Protein AF-A0A0F9S3F7-F1 (afdb_monomer)

Solvent-accessible surface area (backbone atoms only — not comparable to full-atom values): 5009 Å² total; per-residue (Å²): 89,80,45,78,43,83,36,30,44,90,53,78,41,72,73,46,52,63,45,51,24,37,38,34,33,32,72,45,63,77,28,67,92,43,44,31,30,39,24,42,26,45,80,96,52,77,70,44,85,78,45,74,48,74,31,33,64,62,89,52,90,79,32,56,41,77,42,74,83,86,46,75,45,27,24,39,28,33,22,27,71,46,81,78,21,27,30,36,34,34,30,38,43,98

Organism: NCBI:txid412755

Sequence (94 aa):
MITTKRINRTTWTAITTAGQQGTCWMYENIKGEGGVFISHSNTGSLPRIRIGFRVWKPNDNTNICLLGPDDLNDIFYARCLNASEEVKLCVDVI

Structure (mmCIF, N/CA/C/O backbone):
data_AF-A0A0F9S3F7-F1
#
_entry.id   AF-A0A0F9S3F7-F1
#
loop_
_atom_site.group_PDB
_atom_site.id
_atom_site.type_symbol
_atom_site.label_atom_id
_atom_site.label_alt_id
_atom_site.label_comp_id
_atom_site.label_asym_id
_atom_site.label_entity_id
_atom_site.label_seq_id
_atom_site.pdbx_PDB_ins_code
_atom_site.Cartn_x
_atom_site.Cartn_y
_atom_site.Cartn_z
_atom_site.occupancy
_atom_site.B_iso_or_equiv
_atom_site.auth_seq_id
_atom_site.auth_comp_id
_atom_site.auth_asym_id
_atom_site.auth_atom_id
_atom_site.pdbx_PDB_model_num
ATOM 1 N N . MET A 1 1 ? 8.953 -11.356 -4.345 1.00 77.00 1 MET A N 1
ATOM 2 C CA . MET A 1 1 ? 9.453 -11.356 -2.944 1.00 77.00 1 MET A CA 1
ATOM 3 C C . MET A 1 1 ? 8.381 -10.714 -2.096 1.00 77.00 1 MET A C 1
ATOM 5 O O . MET A 1 1 ? 8.055 -9.559 -2.343 1.00 77.00 1 MET A O 1
ATOM 9 N N . ILE A 1 2 ? 7.862 -11.435 -1.098 1.00 86.38 2 ILE A N 1
ATOM 10 C CA . ILE A 1 2 ? 6.764 -10.937 -0.265 1.00 86.38 2 ILE A CA 1
ATOM 11 C C . ILE A 1 2 ? 7.321 -10.167 0.933 1.00 86.38 2 ILE A C 1
ATOM 13 O O . ILE A 1 2 ? 8.097 -10.706 1.721 1.00 86.38 2 ILE A O 1
ATOM 17 N N . THR A 1 3 ? 6.898 -8.915 1.089 1.00 91.56 3 THR A N 1
ATOM 18 C CA . THR A 1 3 ? 7.203 -8.080 2.257 1.00 91.56 3 THR A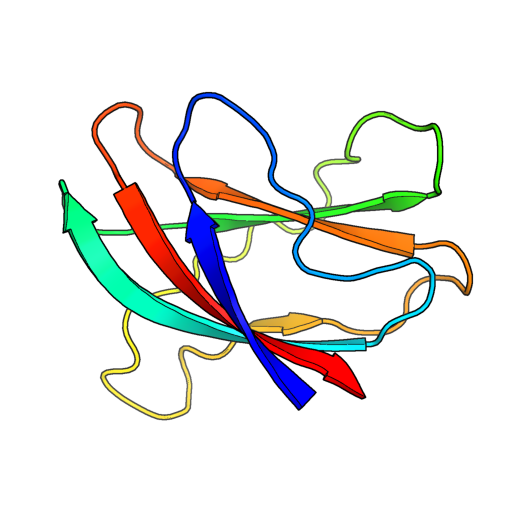 CA 1
ATOM 19 C C . THR A 1 3 ? 5.927 -7.558 2.904 1.00 91.56 3 THR A C 1
ATOM 21 O O . THR A 1 3 ? 4.903 -7.397 2.244 1.00 91.56 3 THR A O 1
ATOM 24 N N . THR A 1 4 ? 5.992 -7.268 4.204 1.00 91.75 4 THR A N 1
ATOM 25 C CA . THR A 1 4 ? 4.878 -6.664 4.943 1.00 91.75 4 THR A CA 1
ATOM 26 C C . THR A 1 4 ? 5.236 -5.240 5.344 1.00 91.75 4 THR A C 1
ATOM 28 O O . THR A 1 4 ? 6.288 -4.993 5.936 1.00 91.75 4 THR A O 1
ATOM 31 N N . LYS A 1 5 ? 4.352 -4.291 5.037 1.00 92.31 5 LYS A N 1
ATOM 32 C CA . LYS A 1 5 ? 4.508 -2.864 5.331 1.00 92.31 5 LYS A CA 1
ATOM 33 C C . LYS A 1 5 ? 3.394 -2.400 6.259 1.00 92.31 5 LYS A C 1
ATOM 35 O O . LYS A 1 5 ? 2.236 -2.769 6.086 1.00 92.31 5 LYS A O 1
ATOM 40 N N . ARG A 1 6 ? 3.740 -1.575 7.246 1.00 92.81 6 ARG A N 1
ATOM 41 C CA . ARG A 1 6 ? 2.767 -0.939 8.141 1.00 92.81 6 ARG A CA 1
ATOM 42 C C . ARG A 1 6 ? 2.320 0.378 7.520 1.00 92.81 6 ARG A C 1
ATOM 44 O O . ARG A 1 6 ? 3.159 1.239 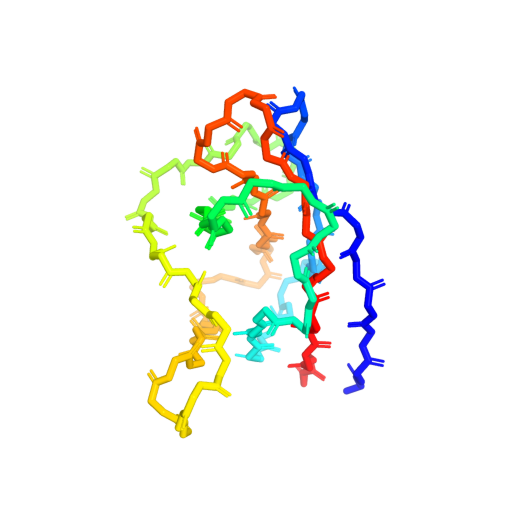7.277 1.00 92.81 6 ARG A O 1
ATOM 51 N N . ILE A 1 7 ? 1.025 0.508 7.254 1.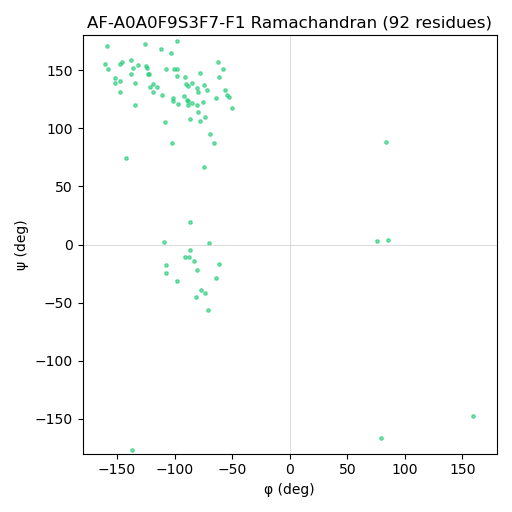00 92.06 7 ILE A N 1
ATOM 52 C CA . ILE A 1 7 ? 0.432 1.653 6.562 1.00 92.06 7 ILE A CA 1
ATOM 53 C C . ILE A 1 7 ? -0.504 2.385 7.521 1.00 92.06 7 ILE A C 1
ATOM 55 O O . ILE A 1 7 ? -1.287 1.763 8.236 1.00 92.06 7 ILE A O 1
ATOM 59 N N . ASN A 1 8 ? -0.417 3.711 7.526 1.00 91.50 8 ASN A N 1
ATOM 60 C CA . ASN A 1 8 ? -1.276 4.602 8.298 1.00 91.50 8 ASN A CA 1
ATOM 61 C C . ASN A 1 8 ? -1.696 5.801 7.426 1.00 91.50 8 ASN A C 1
ATOM 63 O O . ASN A 1 8 ? -1.371 5.876 6.237 1.00 91.50 8 ASN A O 1
ATOM 67 N N . ARG A 1 9 ? -2.435 6.754 8.003 1.00 86.00 9 ARG A N 1
ATOM 68 C CA . ARG A 1 9 ? -2.838 7.983 7.302 1.00 86.00 9 ARG A CA 1
ATOM 69 C C . ARG A 1 9 ? -1.822 9.115 7.403 1.00 86.00 9 ARG A C 1
ATOM 71 O O . ARG A 1 9 ? -2.006 10.109 6.706 1.00 86.00 9 ARG A O 1
ATOM 78 N N . THR A 1 10 ? -0.789 9.060 8.236 1.00 84.06 10 THR A N 1
ATOM 79 C CA . THR A 1 10 ? 0.076 10.235 8.439 1.00 84.06 10 THR A CA 1
ATOM 80 C C . THR A 1 10 ? 0.982 10.473 7.238 1.00 84.06 10 THR A C 1
ATOM 82 O O . THR A 1 10 ? 1.059 11.607 6.765 1.00 84.06 10 THR A O 1
ATOM 85 N N . THR A 1 11 ? 1.550 9.417 6.657 1.00 84.00 11 THR A N 1
ATOM 86 C CA . THR A 1 11 ? 2.480 9.513 5.525 1.00 84.00 11 THR A CA 1
ATOM 87 C C . THR A 1 11 ? 2.122 8.556 4.392 1.00 84.00 11 THR A C 1
ATOM 89 O O . THR A 1 11 ? 1.479 7.527 4.587 1.00 84.00 11 THR A O 1
ATOM 92 N N . TRP A 1 12 ? 2.538 8.909 3.175 1.00 87.50 12 TRP A N 1
ATOM 93 C CA . TRP A 1 12 ? 2.603 7.954 2.073 1.00 87.50 12 TRP A CA 1
ATOM 94 C C . TRP A 1 12 ? 3.814 7.051 2.292 1.00 87.50 12 TRP A C 1
ATOM 96 O O . TRP A 1 12 ? 4.936 7.536 2.417 1.00 87.50 12 TRP A O 1
ATOM 106 N N . THR A 1 13 ? 3.585 5.745 2.359 1.00 90.56 13 THR A N 1
ATOM 107 C CA . THR A 1 13 ? 4.640 4.751 2.573 1.00 90.56 13 THR A CA 1
ATOM 108 C C . THR A 1 13 ? 4.982 4.100 1.246 1.00 90.56 13 THR A C 1
ATOM 110 O O . THR A 1 13 ? 4.093 3.547 0.607 1.00 90.56 13 THR A O 1
ATOM 113 N N . ALA A 1 14 ? 6.248 4.148 0.828 1.00 89.50 14 ALA A N 1
ATOM 114 C CA . ALA A 1 14 ? 6.695 3.421 -0.357 1.00 89.50 14 ALA A CA 1
ATOM 115 C C . ALA A 1 14 ? 6.549 1.909 -0.127 1.00 89.50 14 ALA A C 1
ATOM 117 O O . ALA A 1 14 ? 7.037 1.371 0.875 1.00 89.50 14 ALA A O 1
ATOM 118 N N . ILE A 1 15 ? 5.857 1.238 -1.043 1.00 90.50 15 ILE A N 1
ATOM 119 C CA . ILE A 1 15 ? 5.604 -0.206 -0.996 1.00 90.50 15 ILE A CA 1
ATOM 120 C C . ILE A 1 15 ? 6.421 -0.976 -2.033 1.00 90.50 15 ILE A C 1
ATOM 122 O O . ILE A 1 15 ? 6.646 -2.166 -1.839 1.00 90.50 15 ILE A O 1
ATOM 126 N N . THR A 1 16 ? 6.945 -0.292 -3.051 1.00 89.38 16 THR A N 1
ATOM 127 C CA . THR A 1 16 ? 7.901 -0.830 -4.029 1.00 89.38 16 THR A CA 1
ATOM 128 C C . THR A 1 16 ? 9.157 0.047 -4.112 1.00 89.38 16 THR A C 1
ATOM 130 O O . THR A 1 16 ? 9.218 1.118 -3.500 1.00 89.38 16 THR A O 1
ATOM 133 N N . THR A 1 17 ? 10.178 -0.400 -4.846 1.00 88.31 17 THR A N 1
ATOM 134 C CA . THR A 1 17 ? 11.262 0.459 -5.354 1.00 88.31 17 THR A CA 1
ATOM 135 C C . THR A 1 17 ? 11.006 0.850 -6.813 1.00 88.31 17 THR A C 1
ATOM 137 O O . THR A 1 17 ? 10.050 0.375 -7.422 1.00 88.31 17 THR A O 1
ATOM 140 N N . ALA A 1 18 ? 11.856 1.718 -7.371 1.00 85.88 18 ALA A N 1
ATOM 141 C CA . ALA A 1 18 ? 11.729 2.193 -8.748 1.00 85.88 18 ALA A CA 1
ATOM 142 C C . ALA A 1 18 ? 11.672 1.024 -9.747 1.00 85.88 18 ALA A C 1
ATOM 144 O O . ALA A 1 18 ? 12.515 0.125 -9.686 1.00 85.88 18 ALA A O 1
ATOM 145 N N . GLY A 1 19 ? 10.659 1.037 -10.617 1.00 82.56 19 GLY A N 1
ATOM 146 C CA . GLY A 1 19 ? 10.483 0.072 -11.706 1.00 82.56 19 GLY A CA 1
ATOM 147 C C . GLY A 1 19 ? 9.988 -1.309 -11.274 1.00 82.56 19 GLY A C 1
ATOM 148 O O . GLY A 1 19 ? 9.869 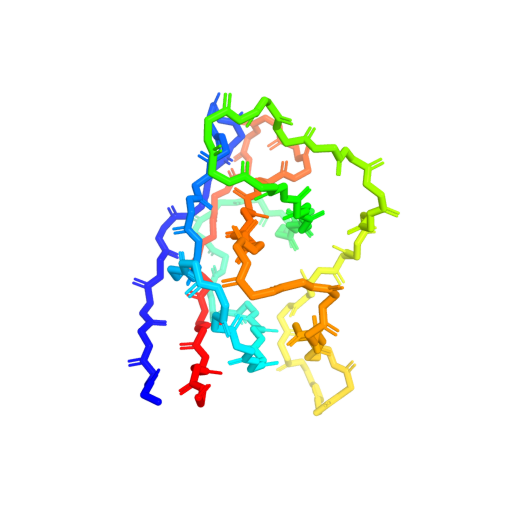-2.198 -12.114 1.00 82.56 19 GLY A O 1
ATOM 149 N N . GLN A 1 20 ? 9.700 -1.511 -9.985 1.00 87.50 20 GLN A N 1
ATOM 150 C CA . GLN A 1 20 ? 9.151 -2.774 -9.500 1.00 87.50 20 GLN A CA 1
ATOM 151 C C . GLN A 1 20 ? 7.648 -2.857 -9.744 1.00 87.50 20 GLN A C 1
ATOM 153 O O . GLN A 1 20 ? 6.889 -1.941 -9.418 1.00 87.50 20 GLN A O 1
ATOM 158 N N . GLN A 1 21 ? 7.234 -4.016 -10.236 1.00 87.19 21 GLN A N 1
ATOM 159 C CA . GLN A 1 21 ? 5.845 -4.402 -10.443 1.00 87.19 21 GLN A CA 1
ATOM 160 C C . GLN A 1 21 ? 5.472 -5.519 -9.470 1.00 87.19 21 GLN A C 1
ATOM 162 O O . GLN A 1 21 ? 6.334 -6.110 -8.817 1.00 87.19 21 GLN A O 1
ATOM 167 N N . GLY A 1 22 ? 4.185 -5.824 -9.354 1.00 88.75 22 GLY A N 1
ATOM 168 C CA . GLY A 1 22 ? 3.761 -6.910 -8.485 1.00 88.75 22 GLY A CA 1
ATOM 169 C C . GLY A 1 22 ? 2.312 -6.829 -8.063 1.00 88.75 22 GLY A C 1
ATOM 170 O O . GLY A 1 22 ? 1.449 -6.350 -8.796 1.00 88.75 22 GLY A O 1
ATOM 171 N N . THR A 1 23 ? 2.043 -7.307 -6.858 1.00 88.62 23 THR A N 1
ATOM 172 C CA . THR A 1 23 ? 0.708 -7.297 -6.269 1.00 88.62 23 THR A CA 1
ATOM 173 C C . THR A 1 23 ? 0.759 -6.863 -4.813 1.00 88.62 23 THR A C 1
ATOM 175 O O . THR A 1 23 ? 1.764 -7.057 -4.128 1.00 88.62 23 THR A O 1
ATOM 178 N N . CYS A 1 24 ? -0.318 -6.265 -4.312 1.00 88.44 24 CYS A N 1
ATOM 179 C CA . CYS A 1 24 ? -0.461 -5.998 -2.888 1.00 88.44 24 CYS A CA 1
ATOM 180 C C . CYS A 1 24 ? -1.870 -6.301 -2.381 1.00 88.44 24 CYS A C 1
ATOM 182 O O . CYS A 1 24 ? -2.864 -6.149 -3.091 1.00 88.44 24 CYS A O 1
ATOM 184 N N . TRP A 1 25 ? -1.949 -6.752 -1.133 1.00 86.62 25 TRP A N 1
ATOM 185 C CA . TRP A 1 25 ? -3.199 -7.070 -0.449 1.00 86.62 25 TRP A CA 1
ATOM 186 C C . TRP A 1 25 ? -3.088 -6.735 1.034 1.00 86.62 25 TRP A C 1
ATOM 188 O O . TRP A 1 25 ? -1.999 -6.663 1.611 1.00 86.62 25 TRP A O 1
ATOM 198 N N . MET A 1 26 ? -4.223 -6.516 1.682 1.00 86.56 26 MET A N 1
ATOM 199 C CA . MET A 1 26 ? -4.252 -6.216 3.105 1.00 86.56 26 MET A CA 1
ATOM 200 C C . MET A 1 26 ? -4.139 -7.501 3.917 1.00 86.56 26 MET A C 1
ATOM 202 O O . MET A 1 26 ? -4.985 -8.378 3.830 1.00 86.56 26 MET A O 1
ATOM 206 N N . TYR A 1 27 ? -3.107 -7.616 4.739 1.00 84.19 27 TYR A N 1
ATOM 207 C CA . TYR A 1 27 ? -2.909 -8.772 5.606 1.00 84.19 27 TYR A CA 1
ATOM 208 C C . TYR A 1 27 ? -3.743 -8.675 6.888 1.00 84.19 27 TYR A C 1
ATOM 210 O O . TYR A 1 27 ? -4.398 -9.631 7.300 1.00 84.19 27 TYR A O 1
ATOM 218 N N . GLU A 1 28 ? -3.736 -7.502 7.524 1.00 84.62 28 GLU A N 1
ATOM 219 C CA . GLU A 1 28 ? -4.337 -7.300 8.843 1.00 84.62 28 GLU A CA 1
ATOM 220 C C . GLU A 1 28 ? -4.810 -5.855 9.028 1.00 84.62 28 GLU A C 1
ATOM 222 O O . GLU A 1 28 ? -4.076 -4.918 8.708 1.00 84.62 28 GLU A O 1
ATOM 227 N N . ASN A 1 29 ? -5.990 -5.689 9.633 1.00 83.19 29 ASN A N 1
ATOM 228 C CA . ASN A 1 29 ? -6.447 -4.417 10.190 1.00 83.19 29 ASN A CA 1
ATOM 229 C C . ASN A 1 29 ? -5.938 -4.290 11.618 1.00 83.19 29 ASN A C 1
ATOM 231 O O . ASN A 1 29 ? -6.423 -4.981 12.509 1.00 83.19 29 ASN A O 1
ATOM 235 N N . ILE A 1 30 ? -4.966 -3.405 11.834 1.00 85.00 30 ILE A N 1
ATOM 236 C CA . ILE A 1 30 ? -4.467 -3.099 13.177 1.00 85.00 30 ILE A CA 1
ATOM 237 C C . ILE A 1 30 ? -5.467 -2.171 13.887 1.00 85.00 30 ILE A C 1
ATOM 239 O O . ILE A 1 30 ? -5.709 -2.329 15.082 1.00 85.00 30 ILE A O 1
ATOM 243 N N . LYS A 1 31 ? -6.052 -1.203 13.161 1.00 84.00 31 LYS A N 1
ATOM 244 C CA . LYS A 1 31 ? -7.082 -0.271 13.655 1.00 84.00 31 LYS A CA 1
ATOM 245 C C . LYS A 1 31 ? -8.067 0.118 12.549 1.00 84.00 31 LYS A C 1
ATOM 247 O O . LYS A 1 31 ? -7.644 0.413 11.433 1.00 84.00 31 LYS A O 1
ATOM 252 N N . GLY A 1 32 ? -9.351 0.218 12.903 1.00 80.25 32 GLY A N 1
ATOM 253 C CA . GLY A 1 32 ? -10.429 0.672 12.015 1.00 80.25 32 GLY A CA 1
ATOM 254 C C . GLY A 1 32 ? -10.933 -0.394 11.035 1.00 80.25 32 GLY A C 1
ATOM 255 O O . GLY A 1 32 ? -10.656 -1.581 11.200 1.00 80.25 32 GLY A O 1
ATOM 256 N N . GLU A 1 33 ? -11.702 0.039 10.033 1.00 72.69 33 GLU A N 1
ATOM 257 C CA . GLU A 1 33 ? -12.353 -0.850 9.054 1.00 72.69 33 GLU A CA 1
ATOM 258 C C . GLU A 1 33 ? -11.404 -1.309 7.942 1.00 72.69 33 GLU A C 1
ATOM 260 O O . GLU A 1 33 ? -11.599 -2.376 7.361 1.00 72.69 33 GLU A O 1
ATOM 265 N N . GLY A 1 34 ? -10.323 -0.556 7.722 1.00 70.50 34 GLY A N 1
ATOM 266 C CA . GLY A 1 34 ? -9.202 -0.981 6.900 1.00 70.50 34 GLY A CA 1
ATOM 267 C C . GLY A 1 34 ? -9.423 -0.732 5.423 1.00 70.50 34 GLY A C 1
ATOM 268 O O . GLY A 1 34 ? -9.839 -1.620 4.686 1.00 70.50 34 GLY A O 1
ATOM 269 N N . GLY A 1 35 ? -9.043 0.459 4.972 1.00 78.25 35 GLY A N 1
ATOM 270 C CA . GLY A 1 35 ? -8.910 0.746 3.557 1.00 78.25 35 GLY A CA 1
ATOM 271 C C . GLY A 1 35 ? -7.614 1.492 3.264 1.00 78.25 35 GLY A C 1
ATOM 272 O O . GLY A 1 35 ? -7.206 2.393 3.996 1.00 78.25 35 GLY A O 1
ATOM 273 N N . VAL A 1 36 ? -6.959 1.116 2.171 1.00 83.38 36 VAL A N 1
ATOM 274 C CA . VAL A 1 36 ? -5.694 1.712 1.721 1.00 83.38 36 VAL A CA 1
ATOM 275 C C . VAL A 1 36 ? -5.883 2.270 0.328 1.00 83.38 36 VAL A C 1
ATOM 277 O O . VAL A 1 36 ? -6.459 1.582 -0.502 1.00 83.38 36 VAL A O 1
ATOM 280 N N . PHE A 1 37 ? -5.380 3.477 0.084 1.00 85.62 37 PHE A N 1
ATOM 281 C CA . PHE A 1 37 ? -5.142 4.017 -1.245 1.00 85.62 37 PHE A CA 1
ATOM 282 C C . PHE A 1 37 ? -3.743 3.667 -1.718 1.00 85.62 37 PHE A C 1
ATOM 284 O O . PHE A 1 37 ? -2.776 3.833 -0.970 1.00 85.62 37 PHE A O 1
ATOM 291 N N . ILE A 1 38 ? -3.646 3.283 -2.984 1.00 86.44 38 IL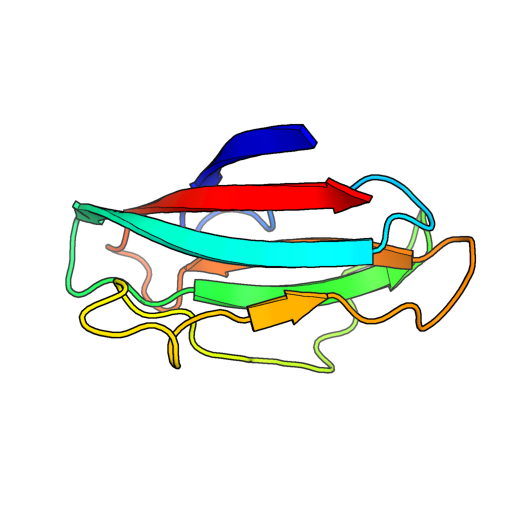E A N 1
ATOM 292 C CA . ILE A 1 38 ? -2.382 3.189 -3.702 1.00 86.44 38 ILE A CA 1
ATOM 293 C C . ILE A 1 38 ? -2.195 4.460 -4.541 1.00 86.44 38 ILE A C 1
ATOM 295 O O . ILE A 1 38 ? -3.141 5.152 -4.902 1.00 86.44 38 ILE A O 1
ATOM 299 N N . SER A 1 39 ? -0.956 4.850 -4.777 1.00 85.69 39 SER A N 1
ATOM 300 C CA . SER A 1 39 ? -0.583 5.932 -5.683 1.00 85.69 39 SER A CA 1
ATOM 301 C C . SER A 1 39 ? 0.756 5.569 -6.296 1.00 85.69 39 SER A C 1
ATOM 303 O O . SER A 1 39 ? 1.525 4.850 -5.665 1.00 85.69 39 SER A O 1
ATOM 305 N N . HIS A 1 40 ? 1.073 6.088 -7.476 1.00 80.94 40 HIS A N 1
ATOM 306 C CA . HIS A 1 40 ? 2.406 5.939 -8.054 1.00 80.94 40 HIS A CA 1
ATOM 307 C C . HIS A 1 40 ? 3.015 7.302 -8.372 1.00 80.94 40 HIS A C 1
ATOM 309 O O . HIS A 1 40 ? 2.309 8.297 -8.574 1.00 80.94 40 HIS A O 1
ATOM 315 N N . SER A 1 41 ? 4.338 7.369 -8.334 1.00 78.56 41 SER A N 1
ATOM 316 C CA . SER A 1 41 ? 5.096 8.500 -8.855 1.00 78.56 41 SER A CA 1
ATOM 317 C C . SER A 1 41 ? 6.524 8.108 -9.167 1.00 78.56 41 SER A C 1
ATOM 319 O O . SER A 1 41 ? 7.130 7.323 -8.436 1.00 78.56 41 SER A O 1
ATOM 321 N N . ASN A 1 42 ? 7.093 8.808 -10.142 1.00 75.38 42 ASN A N 1
ATOM 322 C CA . ASN A 1 42 ? 8.522 8.812 -10.389 1.00 75.38 42 ASN A CA 1
ATOM 323 C C . ASN A 1 42 ? 9.324 9.268 -9.166 1.00 75.38 42 ASN A C 1
ATOM 325 O O . ASN A 1 42 ? 8.892 10.104 -8.360 1.00 75.38 42 ASN A O 1
ATOM 329 N N . THR A 1 43 ? 10.543 8.745 -9.077 1.00 64.12 43 THR A N 1
ATOM 330 C CA . THR A 1 43 ? 11.528 9.102 -8.056 1.00 64.12 43 THR A CA 1
ATOM 331 C C . THR A 1 43 ? 11.733 10.623 -8.008 1.00 64.12 43 THR A C 1
ATOM 333 O O . THR A 1 43 ? 11.994 11.258 -9.027 1.00 64.12 43 THR A O 1
ATOM 336 N N . GLY A 1 44 ? 11.595 11.233 -6.827 1.00 56.97 44 GLY A N 1
ATOM 337 C CA . GLY A 1 44 ? 11.790 12.680 -6.640 1.00 56.97 44 GLY A CA 1
ATOM 338 C C . GLY A 1 44 ? 10.570 13.566 -6.931 1.00 56.97 44 GLY A C 1
ATOM 339 O O . GLY A 1 44 ? 10.675 14.784 -6.819 1.00 56.97 44 GLY A O 1
ATOM 340 N N . SER A 1 45 ? 9.410 12.988 -7.258 1.00 61.59 45 SER A N 1
ATOM 341 C CA . SER A 1 45 ? 8.136 13.715 -7.356 1.00 61.59 45 SER A CA 1
ATOM 342 C C . SER A 1 45 ? 7.205 13.378 -6.189 1.00 61.59 45 SER A C 1
ATOM 344 O O . SER A 1 45 ? 7.251 12.279 -5.642 1.00 61.59 45 SER A O 1
ATOM 346 N N . LEU A 1 46 ? 6.331 14.317 -5.807 1.00 59.03 46 LEU A N 1
ATOM 347 C CA . LEU A 1 46 ? 5.217 14.002 -4.907 1.00 59.03 46 LEU A CA 1
ATOM 348 C C . LEU A 1 46 ? 4.297 12.955 -5.573 1.00 59.03 46 LEU A C 1
ATOM 350 O O . LEU A 1 46 ? 4.100 13.041 -6.791 1.00 59.03 46 LEU A O 1
ATOM 354 N N . PRO A 1 47 ? 3.708 12.012 -4.807 1.00 61.88 47 PRO A N 1
ATOM 355 C CA . PRO A 1 47 ? 2.821 10.980 -5.339 1.00 61.88 47 PRO A CA 1
ATOM 356 C C . PRO A 1 47 ? 1.735 11.589 -6.227 1.00 61.88 47 PRO A C 1
ATOM 358 O O . PRO A 1 47 ? 0.924 12.394 -5.761 1.00 61.88 47 PRO A O 1
ATOM 361 N N . ARG A 1 48 ? 1.713 11.227 -7.516 1.00 58.31 48 ARG A N 1
ATOM 362 C CA . ARG A 1 48 ? 0.630 11.627 -8.413 1.00 58.31 48 ARG A CA 1
ATOM 363 C C . ARG A 1 48 ? -0.532 10.699 -8.102 1.00 58.31 48 ARG A C 1
ATOM 365 O O . ARG A 1 48 ? -0.492 9.520 -8.438 1.00 58.31 48 ARG A O 1
ATOM 372 N N . ILE A 1 49 ? -1.553 11.220 -7.426 1.00 51.47 49 ILE A N 1
ATOM 373 C CA . ILE A 1 49 ? -2.765 10.462 -7.094 1.00 51.47 49 ILE A CA 1
ATOM 374 C C . ILE A 1 49 ? -3.481 10.132 -8.410 1.00 51.47 49 ILE A C 1
ATOM 376 O O . ILE A 1 49 ? -4.295 10.912 -8.892 1.00 51.47 49 ILE A O 1
ATOM 380 N N . ARG A 1 50 ? -3.125 9.012 -9.039 1.00 49.19 50 ARG A N 1
ATOM 381 C CA . ARG A 1 50 ? -3.768 8.531 -10.269 1.00 49.19 50 ARG A CA 1
ATOM 382 C C . ARG A 1 50 ? -4.648 7.314 -10.041 1.00 49.19 50 ARG A C 1
ATOM 384 O O . ARG A 1 50 ? -5.577 7.109 -10.810 1.00 49.19 50 ARG A O 1
ATOM 391 N N . ILE A 1 51 ? -4.397 6.533 -8.990 1.00 51.88 51 ILE A N 1
ATOM 392 C CA . ILE A 1 51 ? -4.991 5.202 -8.873 1.00 51.88 51 ILE A CA 1
ATOM 393 C C . ILE A 1 51 ? -5.380 4.893 -7.426 1.00 51.88 51 ILE A C 1
ATOM 395 O O . ILE A 1 51 ? -4.743 4.105 -6.738 1.00 51.88 51 ILE A O 1
ATOM 399 N N . GLY A 1 52 ? -6.461 5.510 -6.953 1.00 49.50 52 GLY A N 1
ATOM 400 C CA . GLY A 1 52 ? -7.004 5.231 -5.626 1.00 49.50 52 GLY A CA 1
ATOM 401 C C . GLY A 1 52 ? -7.738 3.889 -5.558 1.00 49.50 52 GLY A C 1
ATOM 402 O O . GLY A 1 52 ? -8.952 3.879 -5.376 1.00 49.50 52 GLY A O 1
ATOM 403 N N . PHE A 1 53 ? -7.040 2.760 -5.698 1.00 59.56 53 PHE A N 1
ATOM 404 C CA . PHE A 1 53 ? -7.642 1.456 -5.416 1.00 59.56 53 PHE A CA 1
ATOM 405 C C . PHE A 1 53 ? -7.820 1.290 -3.917 1.00 59.56 53 PHE A C 1
ATOM 407 O O . PHE A 1 53 ? -6.885 1.552 -3.167 1.00 59.56 53 PHE A O 1
ATOM 414 N N . ARG A 1 54 ? -9.004 0.836 -3.494 1.00 62.75 54 ARG A N 1
ATOM 415 C CA . ARG A 1 54 ? -9.204 0.310 -2.145 1.00 62.75 54 ARG A CA 1
ATOM 416 C C . ARG A 1 54 ? -8.686 -1.116 -2.113 1.00 62.75 54 ARG A C 1
ATOM 418 O O . ARG A 1 54 ? -9.257 -1.987 -2.759 1.00 62.75 54 ARG A O 1
ATOM 425 N N . VAL A 1 55 ? -7.631 -1.344 -1.346 1.00 64.25 55 VAL A N 1
ATOM 426 C CA . VAL A 1 55 ? -7.226 -2.703 -0.984 1.00 64.25 55 VAL A CA 1
ATOM 427 C C . VAL A 1 55 ? -8.036 -3.107 0.238 1.00 64.25 55 VAL A C 1
ATOM 429 O O . VAL A 1 55 ? -7.959 -2.412 1.248 1.00 64.25 55 VAL A O 1
ATOM 432 N N . TRP A 1 56 ? -8.803 -4.191 0.147 1.00 63.97 56 TRP A N 1
ATOM 433 C CA . TRP A 1 56 ? -9.534 -4.776 1.273 1.00 63.97 56 TRP A CA 1
ATOM 434 C C . TRP A 1 56 ? -8.818 -6.026 1.781 1.00 63.97 56 TRP A C 1
ATOM 436 O O . TRP A 1 56 ? -7.950 -6.586 1.106 1.00 63.97 56 TRP A O 1
ATOM 446 N N . LYS A 1 57 ? -9.182 -6.473 2.985 1.00 62.72 57 LYS A N 1
ATOM 447 C CA . LYS A 1 57 ? -8.761 -7.780 3.494 1.00 62.72 57 LYS A CA 1
ATOM 448 C C . LYS A 1 57 ? -9.202 -8.859 2.489 1.00 62.72 57 LYS A C 1
ATOM 450 O O . LYS A 1 57 ? -10.350 -8.803 2.044 1.00 62.72 57 LYS A O 1
ATOM 455 N N . PRO A 1 58 ? -8.332 -9.809 2.098 1.00 57.28 58 PRO A N 1
ATOM 456 C CA . PRO A 1 58 ? -8.703 -10.858 1.169 1.00 57.28 58 PRO A CA 1
ATOM 457 C C . PRO A 1 58 ? -9.692 -11.787 1.863 1.00 57.28 58 PRO A C 1
ATOM 459 O O . PRO A 1 58 ? -9.320 -12.692 2.604 1.00 57.28 58 PRO A O 1
ATOM 462 N N . ASN A 1 59 ? -10.973 -11.525 1.633 1.00 58.47 59 ASN A N 1
ATOM 463 C CA . ASN A 1 59 ? -12.043 -12.480 1.894 1.00 58.47 59 ASN A CA 1
ATOM 464 C C . ASN A 1 59 ? -12.170 -13.463 0.708 1.00 58.47 59 ASN A C 1
ATOM 466 O O . ASN A 1 59 ? -12.802 -14.507 0.828 1.00 58.47 59 ASN A O 1
ATOM 470 N N . ASP A 1 60 ? -11.533 -13.121 -0.418 1.00 53.75 60 ASP A N 1
ATOM 471 C CA . ASP A 1 60 ? -11.360 -13.888 -1.647 1.00 53.75 60 ASP A CA 1
ATOM 472 C C . ASP A 1 60 ? -10.144 -13.335 -2.436 1.00 53.75 60 ASP A C 1
ATOM 474 O O . ASP A 1 60 ? -9.595 -12.274 -2.109 1.00 53.75 60 ASP A O 1
ATOM 478 N N . ASN A 1 61 ? -9.727 -14.037 -3.495 1.00 54.44 61 ASN A N 1
ATOM 479 C CA . ASN A 1 61 ? -8.583 -13.665 -4.343 1.00 54.44 61 ASN A CA 1
ATOM 480 C C . ASN A 1 61 ? -8.824 -12.419 -5.223 1.00 54.44 61 ASN A C 1
ATOM 482 O O . ASN A 1 61 ? -7.940 -12.045 -5.991 1.00 54.44 61 ASN A O 1
ATOM 486 N N . THR A 1 62 ? -9.994 -11.774 -5.148 1.00 57.62 62 THR A N 1
ATOM 487 C CA . THR A 1 62 ? -10.318 -10.596 -5.975 1.00 57.62 62 THR A CA 1
ATOM 488 C C . THR A 1 62 ? -9.938 -9.272 -5.312 1.00 57.62 62 THR A C 1
ATOM 490 O O . THR A 1 62 ? -9.882 -8.243 -5.977 1.00 57.62 62 THR A O 1
ATOM 493 N N . ASN A 1 63 ? -9.581 -9.296 -4.024 1.00 67.81 63 ASN A N 1
ATOM 494 C CA . ASN A 1 63 ? -9.183 -8.113 -3.249 1.00 67.81 63 ASN A CA 1
ATOM 495 C C . ASN A 1 63 ? -7.683 -7.765 -3.367 1.00 67.81 63 ASN A C 1
ATOM 497 O O . ASN A 1 63 ? -7.127 -7.058 -2.523 1.00 67.81 63 ASN A O 1
ATOM 501 N N . ILE A 1 64 ? -7.020 -8.277 -4.404 1.00 74.88 64 ILE A N 1
ATOM 502 C CA . ILE A 1 64 ? -5.605 -8.041 -4.691 1.00 74.88 64 ILE A CA 1
ATOM 503 C C . ILE A 1 64 ? -5.490 -6.839 -5.631 1.00 74.88 64 ILE A C 1
ATOM 505 O O . ILE A 1 64 ? -6.108 -6.800 -6.69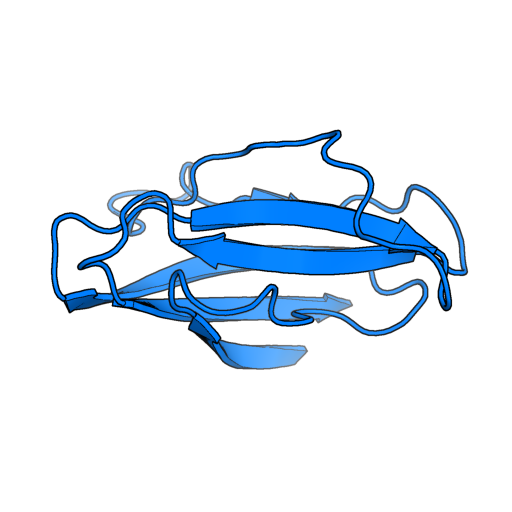2 1.00 74.88 64 ILE A O 1
ATOM 509 N N . CYS A 1 65 ? -4.666 -5.862 -5.264 1.00 83.12 65 CYS A N 1
ATOM 510 C CA . CYS A 1 65 ? -4.317 -4.752 -6.138 1.00 83.12 65 CYS A CA 1
ATOM 511 C C . CYS A 1 65 ? -3.098 -5.128 -6.980 1.00 83.12 65 CYS A C 1
ATOM 513 O O . CYS A 1 65 ? -2.039 -5.456 -6.443 1.00 83.12 65 CYS A O 1
ATOM 515 N N . LEU A 1 66 ? -3.241 -5.056 -8.303 1.00 84.81 66 LEU A N 1
ATOM 516 C CA . LEU A 1 66 ? -2.130 -5.220 -9.236 1.00 84.81 66 LEU A CA 1
ATOM 517 C C . LEU A 1 66 ? -1.339 -3.909 -9.320 1.00 84.81 66 LEU A C 1
ATOM 519 O O . LEU A 1 66 ? -1.916 -2.836 -9.492 1.00 84.81 66 LEU A O 1
ATOM 523 N N . LEU A 1 67 ? -0.020 -4.004 -9.195 1.00 84.94 67 LEU A N 1
ATOM 524 C CA . LEU A 1 67 ? 0.929 -2.908 -9.366 1.00 84.94 67 LEU A CA 1
ATOM 525 C C . LEU A 1 67 ? 1.560 -3.078 -10.752 1.00 84.94 67 LEU A C 1
ATOM 527 O O . LEU A 1 67 ? 2.545 -3.801 -10.907 1.00 84.94 67 LEU A O 1
ATOM 531 N N . GLY A 1 68 ? 0.905 -2.509 -11.767 1.00 75.62 68 GLY A N 1
ATOM 532 C CA . GLY A 1 68 ? 1.324 -2.617 -13.167 1.00 75.62 68 GLY A CA 1
ATOM 533 C C . GLY A 1 68 ? 2.491 -1.681 -13.506 1.00 75.62 68 GLY A C 1
ATOM 534 O O . GLY A 1 68 ? 2.585 -0.607 -12.920 1.00 75.62 68 GLY A O 1
ATOM 535 N N . PRO A 1 69 ? 3.387 -2.058 -14.430 1.00 59.28 69 PRO A N 1
ATOM 536 C CA . PRO A 1 69 ? 4.517 -1.221 -14.816 1.00 59.28 69 PRO A CA 1
ATOM 537 C C . PRO A 1 69 ? 4.041 -0.037 -15.672 1.00 59.28 69 PRO A C 1
ATOM 539 O O . PRO A 1 69 ? 3.651 -0.227 -16.822 1.00 59.28 69 PRO A O 1
ATOM 542 N N . ASP A 1 70 ? 4.094 1.177 -15.125 1.00 60.31 70 ASP A N 1
ATOM 543 C CA . ASP A 1 70 ? 3.786 2.408 -15.870 1.00 60.31 70 ASP A CA 1
ATOM 544 C C . ASP A 1 70 ? 5.067 3.113 -16.385 1.00 60.31 70 ASP A C 1
ATOM 546 O O . ASP A 1 70 ? 5.047 3.692 -17.472 1.00 60.31 70 ASP A O 1
ATOM 550 N N . ASP A 1 71 ? 6.202 3.014 -15.673 1.00 67.06 71 ASP A N 1
ATOM 551 C CA . ASP A 1 71 ? 7.523 3.538 -16.076 1.00 67.06 71 ASP A CA 1
ATOM 552 C C . ASP A 1 71 ? 8.660 2.839 -15.283 1.00 67.06 71 ASP A C 1
ATOM 554 O O . ASP A 1 71 ? 8.457 2.386 -14.155 1.00 67.06 71 ASP A O 1
ATOM 558 N N . LEU A 1 72 ? 9.888 2.783 -15.821 1.00 72.19 72 LEU A N 1
ATOM 559 C CA . LEU A 1 72 ? 11.072 2.186 -15.165 1.00 72.19 72 LEU A CA 1
ATOM 560 C C . LEU A 1 72 ? 11.460 2.885 -13.850 1.00 72.19 72 LEU A C 1
ATOM 562 O O . LEU A 1 72 ? 12.225 2.338 -13.058 1.00 72.19 72 LEU A O 1
ATOM 566 N N . ASN A 1 73 ? 10.951 4.096 -13.621 1.00 76.19 73 ASN A N 1
ATOM 567 C CA . ASN A 1 73 ? 11.257 4.910 -12.445 1.00 76.19 73 ASN A CA 1
ATOM 568 C C . ASN A 1 73 ? 10.094 5.030 -11.456 1.00 76.19 73 ASN A C 1
ATOM 570 O O . ASN A 1 73 ? 10.227 5.729 -10.443 1.00 76.19 73 ASN A O 1
ATOM 574 N N . ASP A 1 74 ? 8.970 4.371 -11.733 1.00 80.88 74 ASP A N 1
ATOM 575 C CA . ASP A 1 74 ? 7.778 4.507 -10.912 1.00 80.88 74 ASP A CA 1
ATOM 576 C C . ASP A 1 74 ? 7.922 3.757 -9.587 1.00 80.88 74 ASP A C 1
ATOM 578 O O . ASP A 1 74 ? 8.419 2.631 -9.513 1.00 80.88 74 ASP A O 1
ATOM 582 N N . ILE A 1 75 ? 7.483 4.419 -8.519 1.00 85.38 75 ILE A N 1
ATOM 583 C CA . ILE A 1 75 ? 7.399 3.872 -7.169 1.00 85.38 75 ILE A CA 1
ATOM 584 C C . ILE A 1 75 ? 5.939 3.905 -6.745 1.00 85.38 75 ILE A C 1
ATOM 586 O O . ILE A 1 75 ? 5.282 4.946 -6.829 1.00 85.38 75 ILE A O 1
ATOM 590 N N . PHE A 1 76 ? 5.449 2.783 -6.226 1.00 87.88 76 PHE A N 1
ATOM 591 C CA . PHE A 1 76 ? 4.129 2.699 -5.628 1.00 87.88 76 PHE A CA 1
ATOM 592 C C . PHE A 1 76 ? 4.188 3.059 -4.147 1.00 87.88 76 PHE A C 1
ATOM 594 O O . PHE A 1 76 ? 5.048 2.599 -3.390 1.00 87.88 76 PHE A O 1
ATOM 601 N N . TYR A 1 77 ? 3.222 3.862 -3.725 1.00 88.62 77 TYR A N 1
ATOM 602 C CA . TYR A 1 77 ? 3.025 4.315 -2.361 1.00 88.62 77 TYR A CA 1
ATOM 603 C C . TYR A 1 77 ? 1.641 3.908 -1.872 1.00 88.62 77 TYR A C 1
ATOM 605 O O . TYR A 1 77 ? 0.677 3.910 -2.632 1.00 88.62 77 TYR A O 1
ATOM 613 N N . ALA A 1 78 ? 1.537 3.623 -0.580 1.00 89.81 78 ALA A N 1
ATOM 614 C CA . ALA A 1 78 ? 0.294 3.287 0.092 1.00 89.81 78 ALA A CA 1
ATOM 615 C C . ALA A 1 78 ? 0.017 4.242 1.257 1.00 89.81 78 ALA A C 1
ATOM 617 O O . ALA A 1 78 ? 0.940 4.700 1.939 1.00 89.81 78 ALA A O 1
ATOM 618 N N . ARG A 1 79 ? -1.262 4.527 1.504 1.00 90.69 79 ARG A N 1
ATOM 619 C CA . ARG A 1 79 ? -1.728 5.327 2.645 1.00 90.69 79 ARG A CA 1
ATOM 620 C C . ARG A 1 79 ? -3.136 4.905 3.038 1.00 90.69 79 ARG A C 1
ATOM 622 O O . ARG A 1 79 ? -3.942 4.623 2.159 1.00 90.69 79 ARG A O 1
ATOM 629 N N . CYS A 1 80 ? -3.459 4.886 4.329 1.00 88.31 80 CYS A N 1
ATOM 630 C CA . CYS A 1 80 ? -4.830 4.586 4.751 1.00 88.31 80 CYS A CA 1
ATOM 631 C C . CYS A 1 80 ? -5.823 5.633 4.222 1.00 88.31 80 CYS A C 1
ATOM 633 O O . CYS A 1 80 ? -5.449 6.773 3.935 1.00 88.31 80 CYS A O 1
ATOM 635 N N . LEU A 1 81 ? -7.091 5.246 4.121 1.00 83.25 81 LEU A N 1
ATOM 636 C CA . LEU A 1 81 ? -8.209 6.124 3.782 1.00 83.25 81 LEU A CA 1
ATOM 637 C C . LEU A 1 81 ? -8.509 7.081 4.935 1.00 83.25 81 LEU A C 1
ATOM 639 O O . LEU A 1 81 ? -8.455 8.307 4.766 1.00 83.25 81 LEU A O 1
ATOM 643 N N . ASN A 1 82 ? -8.768 6.515 6.115 1.00 83.00 82 ASN A N 1
ATOM 644 C CA . ASN A 1 82 ? -9.221 7.271 7.276 1.00 83.00 82 ASN A CA 1
ATOM 645 C C . ASN A 1 82 ? -8.082 7.551 8.263 1.00 83.00 82 ASN A C 1
ATOM 647 O O . ASN A 1 82 ? -7.123 6.793 8.384 1.00 83.00 82 ASN A O 1
ATOM 651 N N . ALA A 1 83 ? -8.188 8.662 8.996 1.00 80.38 83 ALA A N 1
ATOM 652 C CA . ALA A 1 83 ? -7.154 9.117 9.933 1.00 80.38 83 ALA A CA 1
ATOM 653 C C . ALA A 1 83 ? -6.910 8.172 11.118 1.00 80.38 83 ALA A C 1
ATOM 655 O O . ALA A 1 83 ? -5.793 8.112 11.624 1.00 80.38 83 ALA A O 1
ATOM 656 N N . SER A 1 84 ? -7.934 7.432 11.5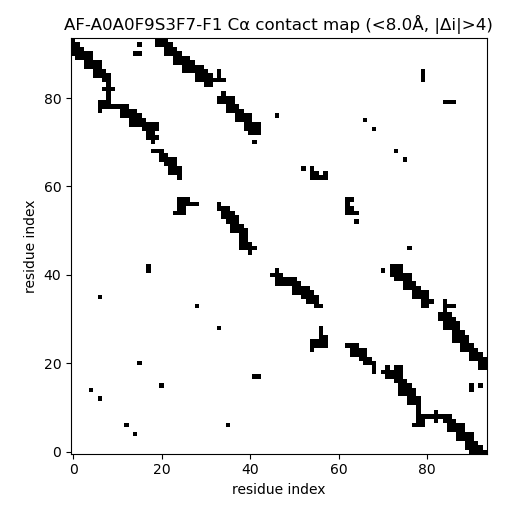38 1.00 82.12 84 SER A N 1
ATOM 657 C CA . SER A 1 84 ? -7.873 6.467 12.639 1.00 82.12 84 SER A CA 1
ATOM 658 C C . SER A 1 84 ? -7.403 5.072 12.213 1.00 82.12 84 SER A C 1
ATOM 660 O O . SER A 1 84 ? -7.247 4.202 13.071 1.00 82.12 84 SER A O 1
ATOM 662 N N . GLU A 1 85 ? -7.188 4.843 10.915 1.00 86.25 85 GLU A N 1
ATOM 663 C CA . GLU A 1 85 ? -6.910 3.517 10.372 1.00 86.25 85 GLU A CA 1
ATOM 664 C C . GLU A 1 85 ? -5.428 3.185 10.317 1.00 86.25 85 GLU A C 1
ATOM 666 O O . GLU A 1 85 ? -4.567 4.009 9.989 1.00 86.25 85 GLU A O 1
ATOM 671 N N . GLU A 1 86 ? -5.148 1.912 10.565 1.00 89.50 86 GLU A N 1
ATOM 672 C CA . GLU A 1 86 ? -3.814 1.353 10.484 1.00 89.50 86 GLU A CA 1
ATOM 673 C C . GLU A 1 86 ? -3.887 -0.101 10.036 1.00 89.50 86 GLU A C 1
ATOM 675 O O . GLU A 1 86 ? -4.652 -0.888 10.596 1.00 89.50 86 GLU A O 1
ATOM 680 N N . VAL A 1 87 ? -3.081 -0.468 9.041 1.00 89.12 87 VAL A N 1
ATOM 681 C CA . VAL A 1 87 ? -3.110 -1.814 8.463 1.00 89.12 87 VAL A CA 1
ATOM 682 C C . VAL A 1 87 ? -1.709 -2.355 8.203 1.00 89.12 87 VAL A C 1
ATOM 684 O O . VAL A 1 87 ? -0.742 -1.602 8.057 1.00 89.12 87 VAL A O 1
ATOM 687 N N . LYS A 1 88 ? -1.599 -3.680 8.106 1.00 91.06 88 LYS A N 1
ATOM 688 C CA . LYS A 1 88 ? -0.448 -4.350 7.496 1.00 91.06 88 LYS A CA 1
ATOM 689 C C . LYS A 1 88 ? -0.795 -4.698 6.058 1.00 91.06 88 LYS A C 1
ATOM 691 O O . LYS A 1 88 ? -1.746 -5.436 5.816 1.00 91.06 88 LYS A O 1
ATOM 696 N N . LEU A 1 89 ? -0.013 -4.184 5.122 1.00 90.31 89 LEU A N 1
ATOM 697 C CA . LEU A 1 89 ? -0.124 -4.485 3.702 1.00 90.31 89 LEU A CA 1
ATOM 698 C C . LEU A 1 89 ? 0.964 -5.492 3.324 1.00 90.31 89 LEU A C 1
ATOM 700 O O . LEU A 1 89 ? 2.142 -5.246 3.586 1.00 90.31 89 LEU A O 1
ATOM 704 N N . CYS A 1 90 ? 0.578 -6.609 2.721 1.00 91.12 90 CYS A N 1
ATOM 705 C CA . CYS A 1 90 ? 1.499 -7.513 2.048 1.00 91.12 90 CYS A CA 1
ATOM 706 C C . CYS A 1 90 ? 1.740 -7.023 0.622 1.00 91.12 90 CYS A C 1
ATOM 708 O O . CYS A 1 90 ? 0.812 -6.579 -0.053 1.00 91.12 90 CYS A O 1
ATOM 710 N N . VAL A 1 91 ? 2.988 -7.104 0.178 1.00 90.94 91 VAL A N 1
ATOM 711 C CA . VAL A 1 91 ? 3.424 -6.676 -1.149 1.00 90.94 91 VAL A CA 1
ATOM 712 C C . VAL A 1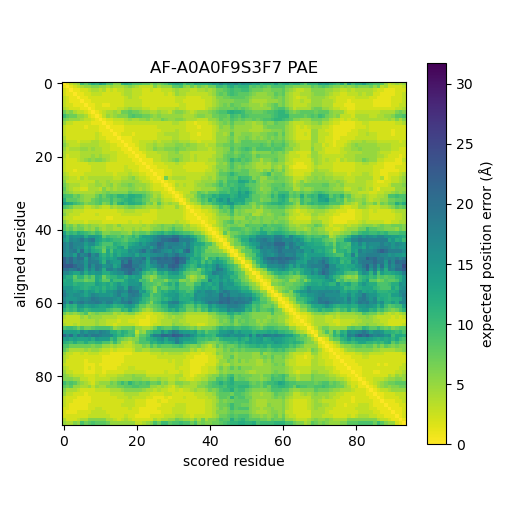 91 ? 4.320 -7.763 -1.715 1.00 90.94 91 VAL A C 1
ATOM 714 O O . VAL A 1 91 ? 5.352 -8.061 -1.115 1.00 90.94 91 VAL A O 1
ATOM 717 N N . ASP A 1 92 ? 3.937 -8.339 -2.847 1.00 91.19 92 ASP A N 1
ATOM 718 C CA . ASP A 1 92 ? 4.752 -9.285 -3.602 1.00 91.19 92 ASP A CA 1
ATOM 719 C C . ASP A 1 92 ? 5.253 -8.629 -4.883 1.00 91.19 92 ASP A C 1
ATOM 721 O O . ASP A 1 92 ? 4.477 -8.416 -5.813 1.00 91.19 92 ASP A O 1
ATOM 725 N N . VAL A 1 93 ? 6.538 -8.277 -4.907 1.00 88.31 93 VAL A N 1
ATOM 726 C CA . VAL A 1 93 ? 7.186 -7.642 -6.065 1.00 88.31 93 VAL A CA 1
ATOM 727 C C . VAL A 1 93 ? 7.942 -8.656 -6.923 1.00 88.31 93 VAL A C 1
ATOM 729 O O . VAL A 1 93 ? 8.544 -9.592 -6.379 1.00 88.31 93 VAL A O 1
ATOM 732 N N . ILE A 1 94 ? 7.934 -8.440 -8.240 1.00 80.88 94 ILE A N 1
ATOM 733 C CA . ILE A 1 94 ? 8.650 -9.215 -9.267 1.00 80.88 94 ILE A CA 1
ATOM 734 C C . ILE A 1 94 ? 9.618 -8.292 -10.001 1.00 80.88 94 ILE A C 1
ATOM 736 O O . ILE A 1 94 ? 9.207 -7.157 -10.337 1.00 80.88 94 ILE A O 1
#

Nearest PDB structures (foldseek):
  8as5-assembly1_B  TM=4.946E-01  e=3.509E-02  Homo sapiens
  1xe0-assembly1_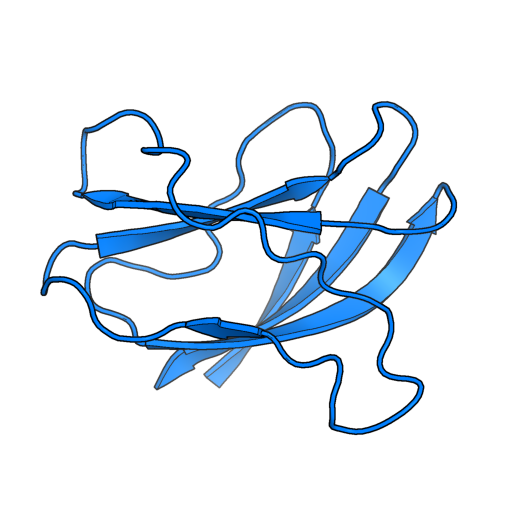E  TM=4.708E-01  e=8.496E-02  Xenopus laevis
  1xb9-assembly1_D  TM=4.507E-01  e=1.842E-01  Xenopus laevis
  1xb9-assembly2_J  TM=4.582E-01  e=3.028E-01  Xenopus laevis
  8xmz-assembly2_B  TM=4.727E-01  e=5.263E-01  Aquimarina sp. BL5

Radius of gyration: 12.12 Å; Cα contacts (8 Å, |Δi|>4): 254; chains: 1; bounding box: 24×28×30 Å

Secondary structure (DSSP, 8-state):
-EEEEEEESSSPEE-S-TT--EEEEEEEEEESS--EEEEEEETTS--B-----EEPP-SSTTSPEEE--S-TTEEEEEEESSTT-EEEEEEEE-

Foldseek 3Di:
DKDKDKAEAPDWAWPDAAQWWFKKAFADWPWDQAWKFKFKDFDPDDTDRDGGDTQHHPPDPPSMDTGDGPDRRMIMTMHTPDRGTMTMMMTDID

pLDDT: mean 78.51, std 12.63, range [49.19, 92.81]

Mean predicted aligned error: 6.72 Å